Protein AF-A0A7C6WQI2-F1 (afdb_monomer_lite)

Secondary structure (DSSP, 8-state):
--SSTTTT---SHHHHHTTTTT---S-TTS--TTS--SHHHHHHHHHHHHHT-S-----S--

Radius of gyration: 14.95 Å; chains: 1; bounding box: 34×16×40 Å

Foldseek 3Di:
DADDPCCLDPPDVVCVVVNSVPDDADDPPDAHLVDGDPPQQVVQVVVCVVVVHPTGHDDPPD

Sequence (62 aa):
MHMPGHKRNEIAPYLMALGAALDITEIEGFDNLHQPQGVLARSMELAAQVFSAQHTLYSVNG

pLDDT: mean 94.11, std 5.57, range [60.09, 98.75]

Structure (mmCIF, N/CA/C/O backbone):
data_AF-A0A7C6WQI2-F1
#
_entry.id   AF-A0A7C6WQI2-F1
#
loop_
_atom_site.group_PDB
_atom_site.id
_atom_site.type_symbol
_atom_site.label_atom_id
_atom_site.label_alt_id
_atom_site.label_comp_id
_atom_site.label_asym_id
_atom_site.label_entity_id
_atom_site.label_seq_id
_atom_site.pdbx_PDB_ins_code
_atom_site.Cartn_x
_atom_site.Cartn_y
_atom_site.Cartn_z
_atom_site.occupancy
_atom_site.B_iso_or_equiv
_atom_site.auth_seq_id
_atom_site.auth_comp_id
_atom_site.auth_asym_id
_atom_site.auth_atom_id
_atom_site.pdbx_PDB_model_num
ATOM 1 N N . MET A 1 1 ? -2.571 3.223 -22.890 1.00 60.09 1 MET A N 1
ATOM 2 C CA . MET A 1 1 ? -1.327 2.944 -22.133 1.00 60.09 1 MET A CA 1
ATOM 3 C C . MET A 1 1 ? -1.564 3.389 -20.693 1.00 60.09 1 MET A C 1
ATOM 5 O O . MET A 1 1 ? -2.037 4.501 -20.525 1.00 60.09 1 MET A 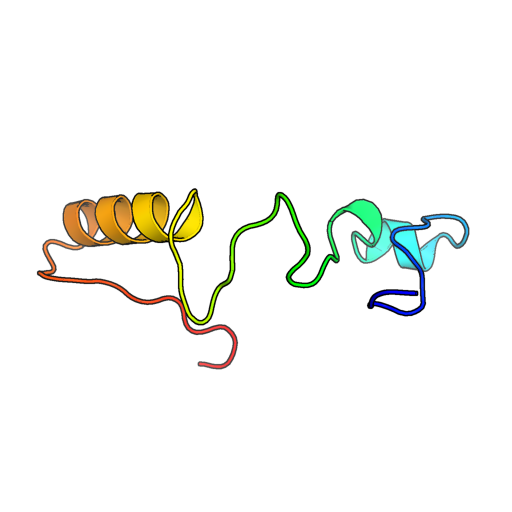O 1
ATOM 9 N N . HIS A 1 2 ? -1.323 2.536 -19.692 1.00 82.25 2 HIS A N 1
ATOM 10 C CA . HIS A 1 2 ? -1.637 2.804 -18.275 1.00 82.25 2 HIS A CA 1
ATOM 11 C C . HIS A 1 2 ? -0.371 2.864 -17.413 1.00 82.25 2 HIS A C 1
ATOM 13 O O . HIS A 1 2 ? 0.649 2.332 -17.838 1.00 82.25 2 HIS A O 1
ATOM 19 N N . MET A 1 3 ? -0.410 3.523 -16.259 1.00 90.81 3 MET A N 1
ATOM 20 C CA . MET A 1 3 ? 0.729 3.685 -15.352 1.00 90.81 3 MET A CA 1
ATOM 21 C C . MET A 1 3 ? 1.026 2.404 -14.550 1.00 90.81 3 MET A C 1
ATOM 23 O O . MET A 1 3 ? 0.220 1.474 -14.565 1.00 90.81 3 MET A O 1
ATOM 27 N N . PRO A 1 4 ? 2.198 2.311 -13.899 1.00 92.44 4 PRO A N 1
ATOM 28 C CA . PRO A 1 4 ? 3.411 3.127 -14.065 1.00 92.44 4 PRO A CA 1
ATOM 29 C C . PRO A 1 4 ? 4.106 2.961 -15.431 1.00 92.44 4 PRO A C 1
ATOM 31 O O . PRO A 1 4 ? 3.734 2.137 -16.268 1.00 92.44 4 PRO A O 1
ATOM 34 N N . GLY A 1 5 ? 5.124 3.781 -15.711 1.00 91.75 5 GLY A N 1
ATOM 35 C CA . GLY A 1 5 ? 5.856 3.784 -16.990 1.00 91.75 5 GLY A CA 1
ATOM 36 C C . GLY A 1 5 ? 6.558 2.461 -17.322 1.00 91.75 5 GLY A C 1
ATOM 37 O O . GLY A 1 5 ? 6.571 2.062 -18.484 1.00 91.75 5 GLY A O 1
ATOM 3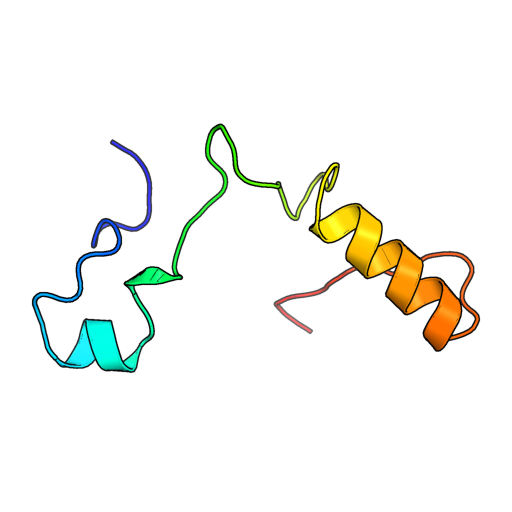8 N N . HIS A 1 6 ? 7.058 1.755 -16.303 1.00 91.75 6 HIS A N 1
ATOM 39 C CA . HIS A 1 6 ? 7.798 0.492 -16.438 1.00 91.75 6 HIS A CA 1
ATOM 40 C C . HIS A 1 6 ? 6.917 -0.720 -16.797 1.00 91.75 6 HIS A C 1
ATOM 42 O O . HIS A 1 6 ? 7.446 -1.751 -17.206 1.00 91.75 6 HIS A O 1
ATOM 48 N N . LYS A 1 7 ? 5.583 -0.591 -16.725 1.00 91.31 7 LYS A N 1
ATOM 49 C CA . LYS A 1 7 ? 4.577 -1.607 -17.111 1.00 91.31 7 LYS A CA 1
ATOM 50 C C . LYS A 1 7 ? 4.709 -2.963 -16.410 1.00 91.31 7 LYS A C 1
ATOM 52 O O . LYS A 1 7 ? 4.317 -3.972 -16.995 1.00 91.31 7 LYS A O 1
ATOM 57 N N . ARG A 1 8 ? 5.187 -2.977 -15.164 1.00 91.69 8 ARG A N 1
ATOM 58 C CA . ARG A 1 8 ? 5.439 -4.186 -14.358 1.00 91.69 8 ARG A CA 1
ATOM 59 C C . ARG A 1 8 ? 6.550 -5.074 -14.914 1.00 91.69 8 ARG A C 1
ATOM 61 O O . ARG A 1 8 ? 6.625 -6.254 -14.597 1.00 91.69 8 ARG A O 1
ATOM 68 N N . ASN A 1 9 ? 7.400 -4.523 -15.778 1.00 92.12 9 ASN A N 1
ATOM 69 C CA . ASN A 1 9 ? 8.540 -5.262 -16.294 1.00 92.12 9 ASN A CA 1
ATOM 70 C C . ASN A 1 9 ? 9.660 -5.301 -15.252 1.00 92.12 9 ASN A C 1
ATOM 72 O O . ASN A 1 9 ? 9.987 -4.287 -14.641 1.00 92.12 9 ASN A O 1
ATOM 76 N N . GLU A 1 10 ? 10.319 -6.450 -15.144 1.00 93.62 10 GLU A N 1
ATOM 77 C CA . GLU A 1 10 ? 11.460 -6.674 -14.245 1.00 93.62 10 GLU A CA 1
ATOM 78 C C . GLU A 1 10 ? 12.787 -6.794 -15.014 1.00 93.62 10 GLU A C 1
ATOM 80 O O . GLU A 1 10 ? 13.767 -7.345 -14.527 1.00 93.62 10 GLU A O 1
ATOM 85 N N . ILE A 1 11 ? 12.824 -6.268 -16.245 1.00 93.69 11 ILE A N 1
ATOM 86 C CA . ILE A 1 11 ? 13.942 -6.428 -17.194 1.00 93.69 11 ILE A CA 1
ATOM 87 C C . ILE A 1 11 ? 15.265 -5.890 -16.625 1.00 93.69 11 ILE A C 1
ATOM 89 O O . ILE A 1 11 ? 16.335 -6.401 -16.947 1.00 93.69 11 ILE A O 1
ATOM 93 N N . ALA A 1 12 ? 15.203 -4.859 -15.780 1.00 93.88 12 ALA A N 1
ATOM 94 C CA . ALA A 1 12 ? 16.368 -4.337 -15.082 1.00 93.88 12 ALA A CA 1
ATOM 95 C C . ALA A 1 12 ? 16.427 -4.891 -13.645 1.00 93.88 12 ALA A C 1
ATOM 97 O O . ALA A 1 12 ? 15.409 -4.840 -12.951 1.00 93.88 12 ALA A O 1
ATOM 98 N N . PRO A 1 13 ? 17.602 -5.318 -13.137 1.00 95.31 13 PRO A N 1
ATOM 99 C CA . PRO A 1 13 ? 17.726 -5.887 -11.790 1.00 95.31 13 PRO A CA 1
ATOM 100 C C . PRO A 1 13 ? 17.160 -5.003 -10.669 1.00 95.31 13 PRO A C 1
ATOM 102 O O . PRO A 1 13 ? 16.605 -5.511 -9.699 1.00 95.31 13 PRO A O 1
ATOM 105 N N . TYR A 1 14 ? 17.252 -3.677 -10.811 1.00 95.00 14 TYR A N 1
ATOM 106 C CA . TYR A 1 14 ? 16.700 -2.750 -9.823 1.00 95.00 14 TYR A CA 1
ATOM 107 C C . TYR A 1 14 ? 15.162 -2.752 -9.797 1.00 95.00 14 TYR A C 1
ATOM 109 O O . TYR A 1 14 ? 14.580 -2.513 -8.747 1.00 95.00 14 TYR A O 1
ATOM 117 N N . LEU A 1 15 ? 14.492 -3.040 -10.919 1.00 95.38 15 LEU A N 1
ATOM 118 C CA . LEU A 1 15 ? 13.029 -3.114 -10.981 1.00 95.38 15 LEU A CA 1
ATOM 119 C C . LEU A 1 15 ? 12.517 -4.347 -10.242 1.00 95.38 15 LEU A C 1
ATOM 121 O O . LEU A 1 15 ? 11.564 -4.240 -9.478 1.00 95.38 15 LEU A O 1
ATOM 125 N N . MET A 1 16 ? 13.197 -5.484 -10.399 1.00 94.69 16 MET A N 1
ATOM 126 C CA . MET A 1 16 ? 12.919 -6.679 -9.602 1.00 94.69 16 MET A CA 1
ATOM 127 C C . MET A 1 16 ? 13.127 -6.400 -8.107 1.00 94.69 16 MET A C 1
ATOM 129 O O . MET A 1 16 ? 12.269 -6.715 -7.289 1.00 94.69 16 MET A O 1
ATOM 133 N N . ALA A 1 17 ? 14.235 -5.740 -7.743 1.00 95.69 17 ALA A N 1
ATOM 134 C CA . ALA A 1 17 ? 14.523 -5.393 -6.350 1.00 95.69 17 ALA A CA 1
ATOM 135 C C . ALA A 1 17 ? 13.481 -4.440 -5.729 1.00 95.69 17 ALA A C 1
ATOM 137 O O . ALA A 1 17 ? 13.217 -4.525 -4.533 1.00 95.69 17 ALA A O 1
ATOM 138 N N . LEU A 1 18 ? 12.881 -3.555 -6.530 1.00 95.00 18 LEU A N 1
ATOM 139 C CA . LEU A 1 18 ? 11.803 -2.652 -6.108 1.00 95.00 18 LEU A CA 1
ATOM 140 C C . LEU A 1 18 ? 10.407 -3.297 -6.163 1.00 95.00 18 LEU A C 1
ATOM 142 O O . LEU A 1 18 ? 9.429 -2.640 -5.816 1.00 95.00 18 LEU A O 1
ATOM 146 N N . GLY A 1 19 ? 10.291 -4.554 -6.601 1.00 95.56 19 GLY A N 1
ATOM 147 C CA . GLY A 1 19 ? 9.007 -5.245 -6.714 1.00 95.56 19 GLY A CA 1
ATOM 148 C C . GLY A 1 19 ? 8.122 -4.709 -7.840 1.00 95.56 19 GLY A C 1
ATOM 149 O O . GLY A 1 19 ? 6.902 -4.669 -7.691 1.00 95.56 19 GLY A O 1
ATOM 150 N N . ALA A 1 20 ? 8.707 -4.300 -8.971 1.00 95.31 20 ALA A N 1
ATOM 151 C CA . ALA A 1 20 ? 7.975 -3.697 -10.087 1.00 95.31 20 ALA A CA 1
ATOM 152 C C . ALA A 1 20 ? 6.808 -4.561 -10.600 1.00 95.31 20 ALA A C 1
ATOM 154 O O . ALA A 1 20 ? 5.824 -4.010 -11.087 1.00 95.31 20 ALA A O 1
ATOM 155 N N . ALA A 1 21 ? 6.872 -5.891 -10.454 1.00 93.62 21 ALA A N 1
ATOM 156 C CA . ALA A 1 21 ? 5.770 -6.794 -10.789 1.00 93.62 21 ALA A CA 1
ATOM 157 C C . ALA A 1 21 ? 4.471 -6.516 -10.004 1.00 93.62 21 ALA A C 1
ATOM 159 O O . ALA A 1 21 ? 3.381 -6.786 -10.511 1.00 93.62 21 ALA A O 1
ATOM 160 N N . LEU A 1 22 ? 4.582 -5.975 -8.787 1.00 93.75 22 LEU A N 1
ATOM 161 C CA . LEU A 1 22 ? 3.460 -5.649 -7.900 1.00 93.75 22 LEU A CA 1
ATOM 162 C C . LEU A 1 22 ? 3.023 -4.182 -8.007 1.00 93.75 22 LEU A C 1
ATOM 164 O O . LEU A 1 22 ? 1.938 -3.837 -7.545 1.00 93.75 22 LEU A O 1
ATOM 168 N N . ASP A 1 23 ? 3.854 -3.326 -8.604 1.00 93.31 23 ASP A N 1
ATOM 169 C CA . ASP A 1 23 ? 3.596 -1.895 -8.741 1.00 93.31 23 ASP A CA 1
ATOM 170 C C . ASP A 1 23 ? 2.587 -1.640 -9.866 1.00 93.31 23 ASP A C 1
ATOM 172 O O . ASP A 1 23 ? 2.900 -1.624 -11.066 1.00 93.31 23 ASP A O 1
ATOM 176 N N . ILE A 1 24 ? 1.334 -1.498 -9.449 1.00 91.12 24 ILE A N 1
ATOM 177 C CA . ILE A 1 24 ? 0.184 -1.314 -10.313 1.00 91.12 24 ILE A CA 1
ATOM 178 C C . ILE A 1 24 ? -0.716 -0.225 -9.741 1.00 91.12 24 ILE A C 1
ATOM 180 O O . ILE A 1 24 ? -0.948 -0.149 -8.538 1.00 91.12 24 ILE A O 1
ATOM 184 N N . THR A 1 25 ? -1.232 0.614 -10.629 1.00 90.69 25 THR A N 1
ATOM 185 C CA . THR A 1 25 ? -2.265 1.598 -10.307 1.00 90.69 25 THR A CA 1
ATOM 186 C C . THR A 1 25 ? -3.660 1.027 -10.565 1.00 90.69 25 THR A C 1
ATOM 188 O O . THR A 1 25 ? -3.817 -0.109 -11.021 1.00 90.69 25 THR A O 1
ATOM 191 N N . GLU A 1 26 ? -4.694 1.804 -10.270 1.00 90.06 26 GLU A N 1
ATOM 192 C CA . GLU A 1 26 ? -6.080 1.382 -10.425 1.00 90.06 26 GLU A CA 1
ATOM 193 C C . GLU A 1 26 ? -6.422 1.153 -11.910 1.00 90.06 26 GLU A C 1
ATOM 195 O O . GLU A 1 26 ? -6.484 2.089 -12.715 1.00 90.06 26 GLU A O 1
ATOM 200 N N . ILE A 1 27 ? -6.665 -0.110 -12.269 1.00 89.00 27 ILE A N 1
ATOM 201 C CA . ILE A 1 27 ? -7.173 -0.536 -13.580 1.00 89.00 27 ILE A CA 1
ATOM 202 C C . ILE A 1 27 ? -8.391 -1.426 -13.437 1.00 89.00 27 ILE A C 1
ATOM 204 O O . ILE A 1 27 ? -8.680 -1.956 -12.370 1.00 89.00 27 ILE A O 1
ATOM 208 N N . GLU A 1 28 ? -9.062 -1.653 -14.562 1.00 88.00 28 GLU A N 1
ATOM 209 C CA . GLU A 1 28 ? -10.082 -2.683 -14.679 1.00 88.00 28 GLU A CA 1
ATOM 210 C C . GLU A 1 28 ? -9.582 -4.033 -14.133 1.00 88.00 28 GLU A C 1
ATOM 212 O O . GLU A 1 28 ? -8.515 -4.525 -14.507 1.00 88.00 28 GLU A O 1
ATOM 217 N N . GLY A 1 29 ? -10.359 -4.610 -13.213 1.00 89.00 29 GLY A N 1
ATOM 218 C CA . GLY A 1 29 ? -10.033 -5.852 -12.509 1.00 89.00 29 GLY A CA 1
ATOM 219 C C . GLY A 1 29 ? -9.248 -5.679 -11.204 1.00 89.00 29 GLY A C 1
ATOM 220 O O . GLY A 1 29 ? -9.102 -6.655 -10.471 1.00 89.00 29 GLY A O 1
ATOM 221 N N . PHE A 1 30 ? -8.782 -4.470 -10.883 1.00 92.75 30 PHE A N 1
ATOM 222 C CA . PHE A 1 30 ? -8.095 -4.149 -9.630 1.00 92.75 30 PHE A CA 1
ATOM 223 C C . PHE A 1 30 ? -8.950 -3.221 -8.762 1.00 92.75 30 PHE A C 1
ATOM 225 O O . PHE A 1 30 ? -9.802 -2.484 -9.254 1.00 92.75 30 PHE A O 1
ATOM 232 N N . ASP A 1 31 ? -8.742 -3.297 -7.448 1.00 95.56 31 ASP A N 1
ATOM 233 C CA . ASP A 1 31 ? -9.465 -2.468 -6.484 1.00 95.56 31 ASP A CA 1
ATOM 234 C C . ASP A 1 31 ? -8.906 -1.038 -6.459 1.00 95.56 31 ASP A C 1
ATOM 236 O O . ASP A 1 31 ? -7.751 -0.803 -6.821 1.00 95.56 31 ASP A O 1
ATOM 240 N N . ASN A 1 32 ? -9.724 -0.087 -6.015 1.00 95.06 32 ASN A N 1
ATOM 241 C CA . ASN A 1 32 ? -9.368 1.327 -5.942 1.00 95.06 32 ASN A CA 1
ATOM 242 C C . ASN A 1 32 ? -9.222 1.754 -4.482 1.00 95.06 32 ASN A C 1
ATOM 244 O O . ASN A 1 32 ? -10.189 1.709 -3.728 1.00 95.06 32 ASN A O 1
ATOM 248 N N . LEU A 1 33 ? -8.040 2.221 -4.080 1.00 95.25 33 LEU A N 1
ATOM 249 C CA . LEU A 1 33 ? -7.790 2.616 -2.692 1.00 95.25 33 LEU A CA 1
ATOM 250 C C . LEU A 1 33 ? -8.670 3.785 -2.224 1.00 95.25 33 LEU A C 1
ATOM 252 O O . LEU A 1 33 ? -9.085 3.816 -1.067 1.00 95.25 33 LEU A O 1
ATOM 256 N N . HIS A 1 34 ? -8.970 4.734 -3.110 1.00 93.88 34 HIS A N 1
ATOM 257 C CA . HIS A 1 34 ? -9.798 5.900 -2.795 1.00 93.88 34 HIS A CA 1
ATOM 258 C C . HIS A 1 34 ? -11.294 5.576 -2.730 1.00 93.88 34 HIS A C 1
ATOM 260 O O . HIS A 1 34 ? -12.056 6.321 -2.114 1.00 93.88 34 HIS A O 1
ATOM 266 N N . GLN A 1 35 ? -11.718 4.476 -3.352 1.00 95.62 35 GLN A N 1
ATOM 267 C CA . GLN A 1 35 ? -13.097 3.998 -3.315 1.00 95.62 35 GLN A CA 1
ATOM 268 C C . GLN A 1 35 ? -13.117 2.462 -3.274 1.00 95.62 35 GLN A C 1
ATOM 270 O O . GLN A 1 35 ? -13.476 1.820 -4.270 1.00 95.62 35 GLN A O 1
ATOM 275 N N . PRO A 1 36 ? -12.713 1.871 -2.136 1.00 96.25 36 PRO A N 1
ATOM 276 C CA . PRO A 1 36 ? -12.492 0.440 -2.039 1.00 96.25 36 PRO A CA 1
ATOM 277 C C . PRO A 1 36 ? -13.822 -0.301 -2.108 1.00 96.25 36 PRO A C 1
ATOM 279 O O . PRO A 1 36 ? -14.771 0.026 -1.394 1.00 96.25 36 PRO A O 1
ATOM 282 N N . GLN A 1 37 ? -13.888 -1.309 -2.973 1.00 96.31 37 GLN A N 1
ATOM 283 C CA . GLN A 1 37 ? -15.092 -2.129 -3.170 1.00 96.31 37 GLN A CA 1
ATOM 284 C C . GLN A 1 37 ? -14.794 -3.632 -3.140 1.00 96.31 37 GLN A C 1
ATOM 286 O O . GLN A 1 37 ? -15.718 -4.437 -3.045 1.00 96.31 37 GLN A O 1
ATOM 291 N N . GLY A 1 38 ? -13.520 -4.023 -3.215 1.00 96.12 38 GLY A N 1
ATOM 2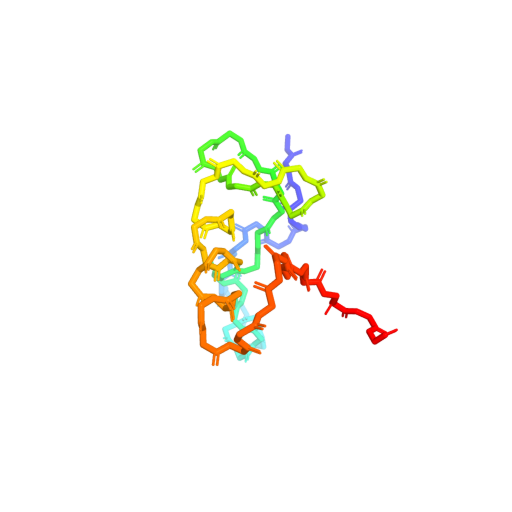92 C CA . GLY A 1 38 ? -13.088 -5.414 -3.255 1.00 96.12 38 GLY A CA 1
ATOM 293 C C . GLY A 1 38 ? -12.210 -5.793 -2.066 1.00 96.12 38 GLY A C 1
ATOM 294 O O . GLY A 1 38 ? -12.606 -5.702 -0.901 1.00 96.12 38 GLY A O 1
ATOM 295 N N . VAL A 1 39 ? -11.008 -6.286 -2.372 1.00 97.12 39 VAL A N 1
ATOM 296 C CA . VAL A 1 39 ? -10.069 -6.810 -1.373 1.00 97.12 39 VAL A CA 1
ATOM 297 C C . VAL A 1 39 ? -9.680 -5.762 -0.330 1.00 97.12 39 VAL A C 1
ATOM 299 O O . VAL A 1 39 ? -9.524 -6.117 0.838 1.00 97.12 39 VAL A O 1
ATOM 302 N N . LEU A 1 40 ? -9.583 -4.485 -0.708 1.00 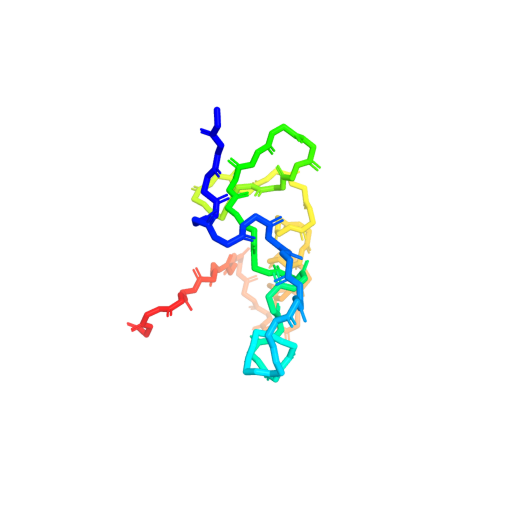97.50 40 LEU A N 1
ATOM 303 C CA . LEU A 1 40 ? -9.240 -3.407 0.216 1.00 97.50 40 LEU A CA 1
ATOM 304 C C . LEU A 1 40 ? -10.378 -3.156 1.205 1.00 97.50 40 LEU A C 1
ATOM 306 O O . LEU A 1 40 ? -10.116 -3.084 2.402 1.00 97.50 40 LEU A O 1
ATOM 310 N N . ALA A 1 41 ? -11.630 -3.121 0.736 1.00 98.12 41 ALA A N 1
ATOM 311 C CA . ALA A 1 41 ? -12.798 -2.944 1.603 1.00 98.12 41 ALA A CA 1
ATOM 312 C C . ALA A 1 41 ? -12.893 -4.084 2.625 1.00 98.12 41 ALA A C 1
ATOM 314 O O . ALA A 1 41 ? -12.951 -3.843 3.831 1.00 98.12 41 ALA A O 1
ATOM 315 N N . ARG A 1 42 ? -12.774 -5.333 2.155 1.00 98.50 42 ARG A N 1
ATOM 316 C CA . ARG A 1 42 ? -12.758 -6.515 3.029 1.00 98.50 42 ARG A CA 1
ATOM 317 C C . ARG A 1 42 ? -11.605 -6.476 4.034 1.00 98.50 42 ARG A C 1
ATOM 319 O O . ARG A 1 42 ? -11.774 -6.856 5.190 1.00 98.50 42 ARG A O 1
ATOM 326 N N . SER A 1 43 ? -10.424 -6.040 3.606 1.00 98.44 43 SER A N 1
ATOM 327 C CA . SER A 1 43 ? -9.254 -5.945 4.480 1.00 98.44 43 SER A CA 1
ATOM 328 C C . SER A 1 43 ? -9.421 -4.857 5.551 1.00 98.44 43 SER A C 1
ATOM 330 O O . SER A 1 43 ? -9.047 -5.068 6.706 1.00 98.44 43 SER A O 1
ATOM 332 N N . MET A 1 44 ? -10.050 -3.727 5.215 1.00 98.56 44 MET A N 1
ATOM 333 C CA . MET A 1 44 ? -10.402 -2.669 6.172 1.00 98.56 44 MET A CA 1
ATOM 334 C C . MET A 1 44 ? -11.500 -3.111 7.159 1.00 98.56 44 MET A C 1
ATOM 336 O O . MET A 1 44 ? -11.445 -2.768 8.341 1.00 98.56 44 MET A O 1
ATOM 340 N N . GLU A 1 45 ? -12.469 -3.923 6.731 1.00 98.62 45 GLU A N 1
ATOM 341 C CA . GLU A 1 45 ? -13.455 -4.533 7.639 1.00 98.62 45 GLU A CA 1
ATOM 342 C C . GLU A 1 45 ? -12.795 -5.499 8.631 1.00 98.62 45 GLU A C 1
ATOM 344 O O . GLU A 1 45 ? -13.093 -5.468 9.827 1.00 98.62 45 GLU A O 1
ATOM 349 N N . LEU A 1 46 ? -11.860 -6.331 8.160 1.00 98.69 46 LEU A N 1
ATOM 350 C CA . LEU A 1 46 ? -11.082 -7.219 9.028 1.00 98.69 46 LEU A CA 1
ATOM 351 C C . LEU A 1 46 ? -10.233 -6.422 10.021 1.00 98.69 46 LEU A C 1
ATOM 353 O O . LEU A 1 46 ? -10.211 -6.744 11.208 1.00 98.69 46 LEU A O 1
ATOM 357 N N . ALA A 1 47 ? -9.575 -5.354 9.569 1.00 98.56 47 ALA A N 1
ATOM 358 C CA . ALA A 1 47 ? -8.822 -4.476 10.455 1.00 98.56 47 ALA A CA 1
ATOM 359 C C . ALA A 1 47 ? -9.732 -3.825 11.512 1.00 98.56 47 ALA A C 1
ATOM 361 O O . ALA A 1 47 ? -9.362 -3.787 12.684 1.00 98.56 47 ALA A O 1
ATOM 362 N N . ALA A 1 48 ? -10.945 -3.394 11.152 1.00 98.75 48 ALA A N 1
ATOM 363 C CA . ALA A 1 48 ? -11.910 -2.863 12.118 1.00 98.75 48 ALA A CA 1
ATOM 364 C C . ALA A 1 48 ? -12.260 -3.881 13.216 1.00 98.75 48 ALA A C 1
ATOM 366 O O . ALA A 1 48 ? -12.294 -3.516 14.391 1.00 98.75 48 ALA A O 1
ATOM 367 N N . GLN A 1 49 ? -12.415 -5.161 12.860 1.00 98.56 49 GLN A N 1
ATOM 368 C CA . GLN A 1 49 ? -12.628 -6.239 13.833 1.00 98.56 49 GLN A CA 1
ATOM 369 C C . GLN A 1 49 ? -11.415 -6.431 14.752 1.00 98.56 49 GLN A C 1
ATOM 371 O O . GLN A 1 49 ? -11.577 -6.509 15.968 1.00 98.56 49 GLN A O 1
ATOM 376 N N . VAL A 1 50 ? -10.200 -6.462 14.193 1.00 98.62 50 VAL A N 1
ATOM 377 C CA . VAL A 1 50 ? -8.957 -6.633 14.970 1.00 98.62 50 VAL A CA 1
ATOM 378 C C . VAL A 1 50 ? -8.752 -5.485 15.957 1.00 98.62 50 VAL A C 1
ATOM 380 O O . VAL A 1 50 ? -8.397 -5.715 17.112 1.00 98.62 50 VAL A O 1
ATOM 383 N N . PHE A 1 51 ? -8.997 -4.250 15.522 1.00 98.31 51 PHE A N 1
ATOM 384 C CA . PHE A 1 51 ? -8.768 -3.054 16.332 1.00 98.31 51 PHE A CA 1
ATOM 385 C C . PHE A 1 51 ? -9.987 -2.617 17.151 1.00 98.31 51 PHE A C 1
ATOM 387 O O . PHE A 1 51 ? -9.916 -1.597 17.831 1.00 98.31 51 PHE A O 1
ATOM 394 N N . SER A 1 52 ? -11.090 -3.377 17.122 1.00 98.38 52 SER A N 1
ATOM 395 C CA . SER A 1 52 ? -12.345 -3.025 17.808 1.00 98.38 52 SER A CA 1
ATOM 396 C C . SER A 1 52 ? -12.830 -1.608 17.466 1.00 98.38 52 SER A C 1
ATOM 398 O O . SER A 1 52 ? -13.282 -0.856 18.329 1.00 98.38 52 SER A O 1
ATOM 400 N N . ALA A 1 53 ? -12.707 -1.235 16.193 1.00 98.56 53 ALA A N 1
ATOM 401 C CA . ALA A 1 53 ? -13.124 0.054 15.658 1.00 98.56 53 ALA A CA 1
ATOM 402 C C . ALA A 1 53 ? -14.428 -0.092 14.866 1.00 98.56 53 ALA A C 1
ATOM 404 O O . ALA A 1 53 ? -14.739 -1.161 14.346 1.00 98.56 53 ALA A O 1
ATOM 405 N N . GLN A 1 54 ? -15.178 1.002 14.719 1.00 98.12 54 GLN A N 1
ATOM 406 C CA . GLN A 1 54 ? -16.361 1.002 13.854 1.00 98.12 54 GLN A CA 1
ATOM 407 C C . GLN A 1 54 ? -15.970 0.898 12.370 1.00 98.12 54 GLN A C 1
ATOM 409 O O . GLN A 1 54 ? -16.595 0.165 11.611 1.00 98.12 54 GLN A O 1
ATOM 414 N N . HIS A 1 55 ? -14.917 1.614 11.968 1.00 97.44 55 HIS A N 1
ATOM 415 C CA . HIS A 1 55 ? -14.368 1.618 10.615 1.00 97.44 55 HIS A CA 1
ATOM 416 C C . HIS A 1 55 ? -12.849 1.783 10.674 1.00 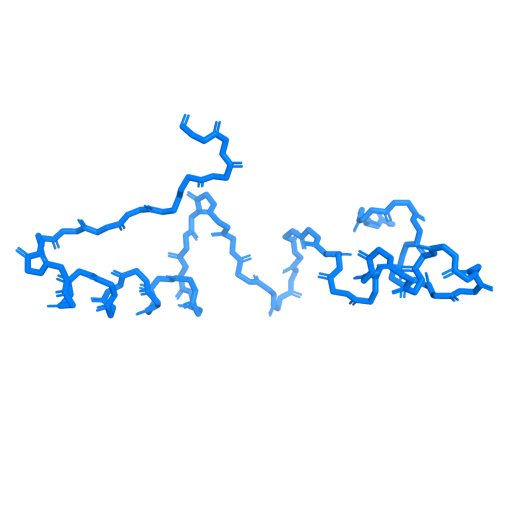97.44 55 HIS A C 1
ATOM 418 O O . HIS A 1 55 ? -12.325 2.396 11.607 1.00 97.44 55 HIS A O 1
ATOM 424 N N . THR A 1 56 ? -12.149 1.284 9.657 1.00 98.19 56 THR A N 1
ATOM 425 C CA . THR A 1 56 ? -10.734 1.600 9.433 1.00 98.19 56 THR A CA 1
ATOM 426 C C . THR A 1 56 ? -10.521 2.041 7.994 1.00 98.19 56 THR A C 1
ATOM 428 O O . THR A 1 56 ? -11.310 1.715 7.110 1.00 98.19 56 THR A O 1
ATOM 431 N N . LEU A 1 57 ? -9.468 2.826 7.784 1.00 97.38 57 LEU A N 1
ATOM 432 C CA . LEU A 1 57 ? -9.070 3.377 6.496 1.00 97.38 57 LEU A CA 1
ATOM 433 C C . LEU A 1 57 ? -7.556 3.219 6.370 1.00 97.38 57 LEU A C 1
ATOM 435 O O . LEU A 1 57 ? -6.835 3.347 7.361 1.00 97.38 57 LEU A O 1
ATOM 439 N N . TYR A 1 58 ? -7.067 2.961 5.162 1.00 97.12 58 TYR A N 1
ATOM 440 C CA . TYR A 1 58 ? -5.631 2.930 4.896 1.00 97.12 58 TYR A CA 1
ATOM 441 C C . TYR A 1 58 ? -5.125 4.321 4.516 1.00 97.12 58 TYR A C 1
ATOM 443 O O . TYR A 1 58 ? -5.691 4.983 3.649 1.00 97.12 58 TYR A O 1
ATOM 451 N N . SER A 1 59 ? -4.035 4.741 5.161 1.00 95.31 59 SER A N 1
ATOM 452 C CA . SER A 1 59 ? -3.237 5.911 4.794 1.00 95.31 59 SER A CA 1
ATOM 453 C C . SER A 1 59 ? -1.885 5.423 4.290 1.00 95.31 59 SER A C 1
ATOM 455 O O . SER A 1 59 ? -1.216 4.645 4.967 1.00 95.31 59 SER A O 1
ATOM 457 N N . VAL A 1 60 ? -1.485 5.872 3.102 1.00 94.31 60 VAL A N 1
ATOM 458 C CA . VAL A 1 60 ? -0.172 5.551 2.511 1.00 94.31 60 VAL A CA 1
ATOM 459 C C . VAL A 1 60 ? 0.869 6.646 2.757 1.00 94.31 60 VAL A C 1
ATOM 461 O O . VAL A 1 60 ? 2.013 6.493 2.347 1.00 94.31 60 VAL A O 1
ATOM 464 N N . ASN A 1 61 ? 0.482 7.732 3.438 1.00 94.00 61 ASN A N 1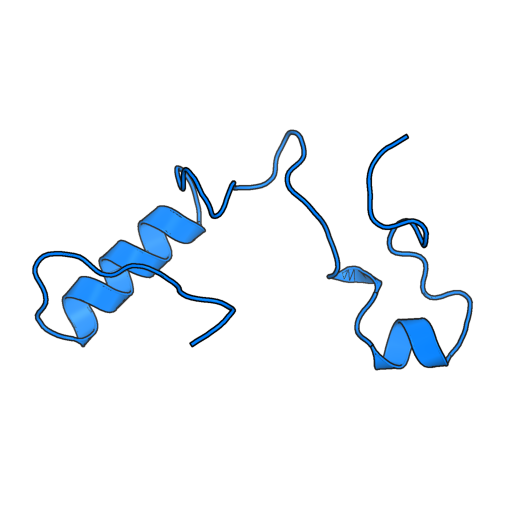
ATOM 465 C CA . ASN A 1 61 ? 1.320 8.920 3.627 1.00 94.00 61 ASN A CA 1
ATOM 466 C C . ASN A 1 61 ? 1.512 9.352 5.091 1.00 94.00 61 ASN A C 1
ATOM 468 O O . ASN A 1 61 ? 2.241 10.313 5.319 1.00 94.00 61 ASN A O 1
ATOM 472 N N . GLY A 1 62 ? 0.922 8.642 6.061 1.00 85.12 62 GLY A N 1
ATOM 473 C CA . GLY A 1 62 ? 0.974 9.022 7.479 1.00 85.12 62 GLY A CA 1
ATOM 474 C C . GLY A 1 62 ? -0.082 10.049 7.839 1.00 85.12 62 GLY A C 1
ATOM 475 O O . GLY A 1 62 ? -0.011 11.187 7.334 1.00 85.12 62 GLY A O 1
#